Protein AF-A0A356X879-F1 (afdb_monomer_lite)

pLDDT: mean 89.77, std 7.99, range [45.81, 97.12]

Secondary structure (DSSP, 8-state):
-PPEEEEETTT--EEEE-PPTTEEEE---SSEEEEES-GGG---EETTEE--SHHHHHEETTTTEEEEEHHHHSSHHHHSPPPSS-SSS-PPPSEEEE----

Sequence (102 aa):
LEPVRVTSDLNWRTNPFWMEEGEAYNFDFSDTLLVRGQYSRLLLLFNGHVIENPRQNNFSSSFNSILLTREVLDQPRYLAPPPEEFPLEIGAPDSTIYRIRY

Radius of gyration: 13.41 Å; chains: 1; bounding box: 34×32×32 Å

Foldseek 3Di:
DKFKWKAAPVVRDTDTDDDDALEAEDDDHDFKMWIDDDPVPDWDDAQQHTPPPQCVVAQDPVVNTRIDGPVNCVPPVNVDHHDPDRPDPDDHRPDYHYPDDD

Structure (mmCIF, N/CA/C/O backbone):
data_AF-A0A356X879-F1
#
_entry.id   AF-A0A356X879-F1
#
loop_
_atom_site.group_PDB
_atom_site.id
_atom_site.type_symbol
_atom_site.label_atom_id
_atom_site.label_alt_id
_atom_site.label_comp_id
_atom_site.label_asym_id
_atom_site.label_entity_id
_atom_site.label_seq_id
_atom_site.pdbx_PDB_ins_code
_atom_site.Cartn_x
_atom_site.Cartn_y
_atom_site.Cartn_z
_atom_site.occupancy
_atom_site.B_iso_or_equiv
_atom_site.auth_seq_id
_atom_site.auth_comp_id
_atom_site.auth_asym_id
_atom_site.auth_atom_id
_atom_site.pdbx_PDB_model_num
ATOM 1 N N . LEU A 1 1 ? 0.712 -17.475 11.357 1.00 73.38 1 LEU A N 1
ATOM 2 C CA . LEU A 1 1 ? 0.250 -16.434 10.412 1.00 73.38 1 LEU A CA 1
ATOM 3 C C . LEU A 1 1 ? 1.127 -16.470 9.168 1.00 73.38 1 LEU A C 1
ATOM 5 O O . LEU A 1 1 ? 2.339 -16.630 9.304 1.00 73.38 1 LEU A O 1
ATOM 9 N N . GLU A 1 2 ? 0.544 -16.405 7.970 1.00 85.44 2 GLU A N 1
ATOM 10 C CA . GLU A 1 2 ? 1.343 -16.225 6.752 1.00 85.44 2 GLU A CA 1
ATOM 11 C C . GLU A 1 2 ? 1.727 -14.749 6.629 1.00 85.44 2 GLU A C 1
ATOM 13 O O . GLU A 1 2 ? 0.870 -13.892 6.845 1.00 85.44 2 GLU A O 1
ATOM 18 N N . PRO A 1 3 ? 2.979 -14.420 6.280 1.00 91.75 3 PRO A N 1
ATOM 19 C CA . PRO A 1 3 ? 3.400 -13.032 6.275 1.00 91.75 3 PRO A CA 1
ATOM 20 C C . PRO A 1 3 ? 2.872 -12.284 5.051 1.00 91.75 3 PRO A C 1
ATOM 22 O O . PRO A 1 3 ? 2.876 -12.808 3.925 1.00 91.75 3 PRO A O 1
ATOM 25 N N . VAL A 1 4 ? 2.542 -11.011 5.259 1.00 92.62 4 VAL A N 1
ATOM 26 C CA . VAL A 1 4 ? 2.458 -10.021 4.188 1.00 92.62 4 VAL A CA 1
ATOM 27 C C . VAL A 1 4 ? 3.885 -9.653 3.804 1.00 92.62 4 VAL A C 1
ATOM 29 O O . VAL A 1 4 ? 4.706 -9.283 4.632 1.00 92.62 4 VAL A O 1
ATOM 32 N N . ARG A 1 5 ? 4.220 -9.825 2.536 1.00 94.38 5 ARG A N 1
ATOM 33 C CA . ARG A 1 5 ? 5.525 -9.514 1.969 1.00 94.38 5 ARG A CA 1
ATOM 34 C C . ARG A 1 5 ? 5.414 -8.204 1.224 1.00 94.38 5 ARG A C 1
ATOM 36 O O . ARG A 1 5 ? 4.582 -8.091 0.325 1.00 94.38 5 ARG A O 1
ATOM 43 N N . VAL A 1 6 ? 6.269 -7.260 1.583 1.00 94.56 6 VAL A N 1
ATOM 44 C CA . VAL A 1 6 ? 6.304 -5.938 0.964 1.00 94.56 6 VAL A CA 1
ATOM 45 C C . VAL A 1 6 ? 7.685 -5.695 0.374 1.00 94.56 6 VAL A C 1
ATOM 47 O O . VAL A 1 6 ? 8.698 -5.997 1.008 1.00 94.56 6 VAL A O 1
ATOM 50 N N . THR A 1 7 ? 7.720 -5.192 -0.857 1.00 94.88 7 THR A N 1
ATOM 51 C CA . THR A 1 7 ? 8.945 -4.752 -1.538 1.00 94.88 7 THR A CA 1
ATOM 52 C C . THR A 1 7 ? 8.777 -3.290 -1.906 1.00 94.88 7 THR A C 1
ATOM 54 O O . THR A 1 7 ? 7.869 -2.964 -2.665 1.00 94.88 7 THR A O 1
ATOM 57 N N . SER A 1 8 ? 9.637 -2.438 -1.358 1.00 93.25 8 SER A N 1
ATOM 58 C CA . SER A 1 8 ? 9.726 -1.021 -1.711 1.00 93.25 8 SER A CA 1
ATOM 59 C C . SER A 1 8 ? 10.858 -0.823 -2.712 1.00 93.25 8 SER A C 1
ATOM 61 O O . SER A 1 8 ? 11.900 -1.479 -2.620 1.00 93.25 8 SER A O 1
ATOM 63 N N . ASP A 1 9 ? 10.663 0.077 -3.662 1.00 92.75 9 ASP A N 1
ATOM 64 C CA . ASP A 1 9 ? 11.680 0.483 -4.630 1.00 92.75 9 ASP A CA 1
ATOM 65 C C . ASP A 1 9 ? 12.839 1.288 -4.023 1.00 92.75 9 ASP A C 1
ATOM 67 O O . ASP A 1 9 ? 13.881 1.435 -4.659 1.00 92.75 9 ASP A O 1
ATOM 71 N N . LEU A 1 10 ? 12.716 1.739 -2.770 1.00 91.56 10 LEU A N 1
ATOM 72 C CA . LEU A 1 10 ? 13.809 2.401 -2.052 1.00 91.56 10 LEU A CA 1
ATOM 73 C C . LEU A 1 10 ? 14.991 1.461 -1.791 1.00 91.56 10 LEU A C 1
ATOM 75 O O . LEU A 1 10 ? 16.136 1.902 -1.726 1.00 91.56 10 LEU A O 1
ATOM 79 N N . ASN A 1 11 ? 14.733 0.161 -1.626 1.00 88.50 11 ASN A N 1
ATOM 80 C CA . ASN A 1 11 ? 15.782 -0.823 -1.349 1.00 88.50 11 ASN A CA 1
ATOM 81 C C . ASN A 1 11 ? 15.683 -2.115 -2.167 1.00 88.50 11 ASN A C 1
ATOM 83 O O . ASN A 1 11 ? 16.588 -2.948 -2.076 1.00 88.50 11 ASN A O 1
ATOM 87 N N . TRP A 1 12 ? 14.592 -2.310 -2.915 1.00 89.69 12 TRP A N 1
ATOM 88 C CA . TRP A 1 12 ? 14.288 -3.512 -3.695 1.00 89.69 12 TRP A CA 1
ATOM 89 C C . TRP A 1 12 ? 14.373 -4.825 -2.900 1.00 89.69 12 TRP A C 1
ATOM 91 O O . TRP A 1 12 ? 14.578 -5.901 -3.463 1.00 89.69 12 TRP A O 1
ATOM 101 N N . ARG A 1 13 ? 14.196 -4.764 -1.573 1.00 90.00 13 ARG A N 1
ATOM 102 C CA . ARG A 1 13 ? 14.190 -5.936 -0.693 1.00 90.00 13 ARG A CA 1
ATOM 103 C C . ARG A 1 13 ? 12.766 -6.330 -0.348 1.00 90.00 13 ARG A C 1
ATOM 105 O O . ARG A 1 13 ? 12.001 -5.542 0.205 1.00 90.00 13 ARG A O 1
ATOM 112 N N . THR A 1 14 ? 12.437 -7.590 -0.608 1.00 93.06 14 THR A N 1
ATOM 113 C CA . THR A 1 14 ? 11.184 -8.184 -0.146 1.00 93.06 14 THR A CA 1
ATOM 114 C C . THR A 1 14 ? 11.301 -8.554 1.326 1.00 93.06 14 THR A C 1
ATOM 116 O O . THR A 1 14 ? 12.036 -9.473 1.689 1.00 93.06 14 THR A O 1
ATOM 119 N N . ASN A 1 15 ? 10.539 -7.871 2.172 1.00 91.25 15 ASN A N 1
ATOM 120 C CA . ASN A 1 15 ? 10.528 -8.095 3.611 1.00 91.25 15 ASN A CA 1
ATOM 121 C C . ASN A 1 15 ? 9.212 -8.770 4.029 1.00 91.25 15 ASN A C 1
ATOM 123 O O . ASN A 1 15 ? 8.144 -8.303 3.626 1.00 91.25 15 ASN A O 1
ATOM 127 N N . PRO A 1 16 ? 9.256 -9.873 4.796 1.00 93.38 16 PRO A N 1
ATOM 128 C CA . PRO A 1 16 ? 8.063 -10.472 5.379 1.00 93.38 16 PRO A CA 1
ATOM 129 C C . PRO A 1 16 ? 7.662 -9.764 6.684 1.00 93.38 16 PRO A C 1
ATOM 131 O O . PRO A 1 16 ? 8.502 -9.499 7.545 1.00 93.38 16 PRO A O 1
ATOM 134 N N . PHE A 1 17 ? 6.363 -9.522 6.837 1.00 90.75 17 PHE A N 1
ATOM 135 C CA . PHE A 1 17 ? 5.729 -8.938 8.015 1.00 90.75 17 PHE A CA 1
ATOM 136 C C . PHE A 1 17 ? 4.625 -9.875 8.494 1.00 90.75 17 PHE A C 1
ATOM 138 O O . PHE A 1 17 ? 3.688 -10.187 7.757 1.00 90.75 17 PHE A O 1
ATOM 145 N N . TRP A 1 18 ? 4.770 -10.357 9.722 1.00 91.06 18 TRP A N 1
ATOM 146 C CA . TRP A 1 18 ? 3.718 -11.072 10.428 1.00 91.06 18 TRP A CA 1
ATOM 147 C C . TRP A 1 18 ? 2.912 -10.014 11.162 1.00 91.06 18 TRP A C 1
ATOM 149 O O . TRP A 1 18 ? 3.426 -9.413 12.096 1.00 91.06 18 TRP A O 1
ATOM 159 N N . MET A 1 19 ? 1.725 -9.728 10.635 1.00 87.25 19 MET A N 1
ATOM 160 C CA . MET A 1 19 ? 0.820 -8.729 11.188 1.00 87.25 19 MET A CA 1
ATOM 161 C C . MET A 1 19 ? -0.129 -9.428 12.152 1.00 87.25 19 MET A C 1
ATOM 16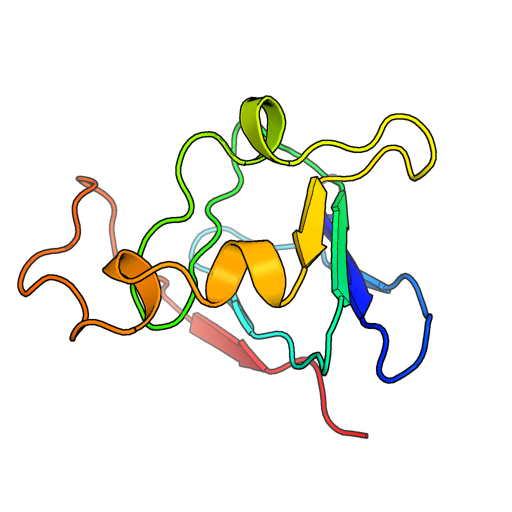3 O O . MET A 1 19 ? -0.794 -10.390 11.751 1.00 87.25 19 MET A O 1
ATOM 167 N N . GLU A 1 20 ? -0.164 -8.961 13.392 1.00 87.00 20 GLU A N 1
ATOM 168 C CA . GLU A 1 20 ? -1.161 -9.381 14.373 1.00 87.00 20 GLU A CA 1
ATOM 169 C C . GLU A 1 20 ? -2.466 -8.589 14.190 1.00 87.00 20 GLU A C 1
ATOM 171 O O . GLU A 1 20 ? -2.532 -7.592 13.461 1.00 87.00 20 GLU A O 1
ATOM 176 N N . GLU A 1 21 ? -3.540 -9.058 14.822 1.00 84.62 21 GLU A N 1
ATOM 177 C CA . GLU A 1 21 ? -4.808 -8.328 14.846 1.00 84.62 21 GLU A CA 1
ATOM 178 C C . GLU A 1 21 ? -4.619 -6.946 15.492 1.00 84.62 21 GLU A C 1
ATOM 180 O O . GLU A 1 21 ? -3.897 -6.806 16.477 1.00 84.62 21 GLU A O 1
ATOM 185 N N . GLY A 1 22 ? -5.230 -5.917 14.900 1.00 87.06 22 GLY A N 1
ATOM 186 C CA . GLY A 1 22 ? -5.085 -4.536 15.366 1.00 87.06 22 GLY A CA 1
ATOM 187 C C . GLY A 1 22 ? -3.777 -3.845 14.951 1.00 87.06 22 GLY A C 1
ATOM 188 O O . GLY A 1 22 ? -3.585 -2.681 15.293 1.00 87.06 22 GLY A O 1
ATOM 189 N N . GLU A 1 23 ? -2.879 -4.485 14.193 1.00 90.75 23 GLU A N 1
ATOM 190 C CA . GLU A 1 23 ? -1.655 -3.832 13.706 1.00 90.75 23 GLU A CA 1
ATOM 191 C C . GLU A 1 23 ? -1.821 -3.210 12.312 1.00 90.75 23 GLU A C 1
ATOM 193 O O . GLU A 1 23 ? -2.241 -3.860 11.351 1.00 90.75 23 GLU A O 1
ATOM 198 N N . ALA A 1 24 ? -1.377 -1.962 12.168 1.00 91.81 24 ALA A N 1
ATOM 199 C CA . ALA A 1 24 ? -1.159 -1.316 10.877 1.00 91.81 24 ALA A CA 1
ATOM 200 C C . ALA A 1 24 ? 0.337 -1.110 10.616 1.00 91.81 24 ALA A C 1
ATOM 202 O O . ALA A 1 24 ? 1.090 -0.745 11.517 1.00 91.81 24 ALA A O 1
ATOM 203 N N . TYR A 1 25 ? 0.771 -1.302 9.368 1.00 92.19 25 TYR A N 1
ATOM 204 C CA . TYR A 1 25 ? 2.156 -1.076 8.949 1.00 92.19 25 TYR A CA 1
ATOM 205 C C . TYR A 1 25 ? 2.222 0.019 7.887 1.00 92.19 25 TYR A C 1
ATOM 207 O O . TYR A 1 25 ? 1.538 -0.068 6.868 1.00 92.19 25 TYR A O 1
ATOM 215 N N . ASN A 1 26 ? 3.093 1.004 8.104 1.00 91.69 26 ASN A N 1
ATOM 216 C CA . ASN A 1 26 ? 3.400 2.044 7.126 1.00 91.69 26 ASN A CA 1
ATOM 217 C C . ASN A 1 26 ? 4.700 1.727 6.381 1.00 91.69 26 ASN A C 1
ATOM 219 O O . ASN A 1 26 ? 5.702 1.317 6.984 1.00 91.69 26 ASN A O 1
ATOM 223 N N . PHE A 1 27 ? 4.670 1.947 5.067 1.00 89.56 27 PHE A N 1
ATOM 224 C CA . PHE A 1 27 ? 5.777 1.687 4.156 1.00 89.56 27 PHE A CA 1
ATOM 225 C C . PHE A 1 27 ? 6.049 2.913 3.292 1.00 89.56 27 PHE A C 1
ATOM 227 O O . PHE A 1 27 ? 5.146 3.398 2.613 1.00 89.56 27 PHE A O 1
ATOM 234 N N . ASP A 1 28 ? 7.307 3.342 3.267 1.00 88.31 28 ASP A N 1
ATOM 235 C CA . ASP A 1 28 ? 7.781 4.363 2.340 1.00 88.31 28 ASP A CA 1
ATOM 236 C C . ASP A 1 28 ? 8.216 3.725 1.013 1.00 88.31 28 ASP A C 1
ATOM 238 O O . ASP A 1 28 ? 8.799 2.634 0.974 1.00 88.31 28 ASP A O 1
ATOM 242 N N . PHE A 1 29 ? 7.940 4.419 -0.085 1.00 90.56 29 PHE A N 1
ATOM 243 C CA . PHE A 1 29 ? 8.347 4.082 -1.449 1.00 90.56 29 PHE A CA 1
ATOM 244 C C . PHE A 1 29 ? 8.413 5.374 -2.277 1.00 90.56 29 PHE A C 1
ATOM 246 O O . PHE A 1 29 ? 7.828 6.385 -1.886 1.00 90.56 29 PHE A O 1
ATOM 253 N N . SER A 1 30 ? 9.141 5.363 -3.393 1.00 91.00 30 SER A N 1
ATOM 254 C CA . SER A 1 30 ? 9.229 6.517 -4.301 1.00 91.00 30 SER A CA 1
ATOM 255 C C . SER A 1 30 ? 8.175 6.433 -5.403 1.00 91.00 30 SER A C 1
ATOM 257 O O . SER A 1 30 ? 7.311 7.299 -5.529 1.00 91.00 30 SER A O 1
ATOM 259 N N . ASP A 1 31 ? 8.229 5.357 -6.178 1.00 93.31 31 ASP A N 1
ATOM 260 C CA . ASP A 1 31 ? 7.443 5.134 -7.385 1.00 93.31 31 ASP A CA 1
ATOM 261 C C . ASP A 1 31 ? 6.681 3.811 -7.349 1.00 93.31 31 ASP A C 1
ATOM 263 O O . ASP A 1 31 ? 5.606 3.723 -7.939 1.00 93.31 31 ASP A O 1
ATOM 267 N N . THR A 1 32 ? 7.222 2.769 -6.707 1.00 95.00 32 THR A N 1
ATOM 268 C CA . THR A 1 32 ? 6.645 1.417 -6.739 1.00 95.00 32 THR A CA 1
ATOM 269 C C . THR A 1 32 ? 6.681 0.700 -5.390 1.00 95.00 32 THR A C 1
ATOM 271 O O . THR A 1 32 ? 7.722 0.590 -4.742 1.00 95.00 32 THR A O 1
ATOM 274 N N . LEU A 1 33 ? 5.546 0.092 -5.032 1.00 95.25 33 LEU A N 1
ATOM 275 C CA . LEU A 1 33 ? 5.400 -0.831 -3.911 1.00 95.25 33 LEU A CA 1
ATOM 276 C C . LEU A 1 33 ? 4.767 -2.149 -4.385 1.00 95.25 33 LEU A C 1
ATOM 278 O O . LEU A 1 33 ? 3.696 -2.162 -4.994 1.00 95.25 33 LEU A O 1
ATOM 282 N N . LEU A 1 34 ? 5.407 -3.276 -4.070 1.00 96.44 34 LEU A N 1
ATOM 283 C CA . LEU A 1 34 ? 4.847 -4.611 -4.295 1.00 96.44 34 LEU A CA 1
ATOM 284 C C . LEU A 1 34 ? 4.333 -5.192 -2.984 1.00 96.44 34 LEU A C 1
ATOM 286 O O . LEU A 1 34 ? 5.089 -5.277 -2.016 1.00 96.44 34 LEU A O 1
ATOM 290 N N . VAL A 1 35 ? 3.090 -5.673 -2.973 1.00 95.50 35 VAL A N 1
ATOM 291 C CA . VAL A 1 35 ? 2.469 -6.295 -1.797 1.00 95.50 35 VAL A CA 1
ATOM 292 C C . VAL A 1 35 ? 1.938 -7.689 -2.131 1.00 95.50 35 VAL A C 1
ATOM 294 O O . VAL A 1 35 ? 1.144 -7.888 -3.054 1.00 95.50 35 VAL A O 1
ATOM 297 N N . ARG A 1 36 ? 2.355 -8.689 -1.351 1.00 95.00 36 ARG A N 1
ATOM 298 C CA . ARG A 1 36 ? 1.935 -10.087 -1.514 1.00 95.00 36 ARG A CA 1
ATOM 299 C C . ARG A 1 36 ? 1.649 -10.746 -0.180 1.00 95.00 36 ARG A C 1
ATOM 301 O O . ARG A 1 36 ? 2.522 -10.807 0.672 1.00 95.00 36 ARG A O 1
ATOM 308 N N . GLY A 1 37 ? 0.480 -11.348 -0.020 1.00 90.00 37 GLY A N 1
ATOM 309 C CA . GLY A 1 37 ? 0.134 -12.038 1.218 1.00 90.00 37 GLY A CA 1
ATOM 310 C C . GLY A 1 37 ? -1.313 -12.496 1.217 1.00 90.00 37 GLY A C 1
ATOM 311 O O . GLY A 1 37 ? -1.840 -12.913 0.186 1.00 90.00 37 GLY A O 1
ATOM 312 N N . GLN A 1 38 ? -1.957 -12.394 2.374 1.00 86.25 38 GLN A N 1
ATOM 313 C CA . GLN A 1 38 ? -3.342 -12.812 2.564 1.00 86.25 38 GLN A CA 1
ATOM 314 C C . GLN A 1 38 ? -4.324 -11.776 2.003 1.00 86.25 38 GLN A C 1
ATOM 316 O O . GLN A 1 38 ? -4.922 -11.000 2.740 1.00 86.25 38 GLN A O 1
ATOM 321 N N . TYR A 1 39 ? -4.515 -11.771 0.682 1.00 87.75 39 TYR A N 1
ATOM 322 C CA . TYR A 1 39 ? -5.346 -10.774 -0.008 1.00 87.75 39 TYR A CA 1
ATOM 323 C C . TYR A 1 39 ? -6.796 -10.682 0.483 1.00 87.75 39 TYR A C 1
ATOM 325 O O . TYR A 1 39 ? -7.415 -9.639 0.333 1.00 87.75 39 TYR A O 1
ATOM 333 N N . SER A 1 40 ? -7.349 -11.754 1.053 1.00 84.75 40 SER A N 1
ATOM 334 C CA . SER A 1 40 ? -8.714 -11.767 1.594 1.00 84.75 40 SER A CA 1
ATOM 335 C C . SER A 1 40 ? -8.853 -11.084 2.958 1.00 84.75 40 SER A C 1
ATOM 337 O O . SER A 1 40 ? -9.970 -10.934 3.436 1.00 84.75 40 SER A O 1
ATOM 339 N N . ARG A 1 41 ? -7.739 -10.755 3.624 1.00 83.94 41 ARG A N 1
ATOM 340 C CA . ARG A 1 41 ? -7.694 -10.175 4.980 1.00 83.94 41 ARG A CA 1
ATOM 341 C C . ARG A 1 41 ? -6.725 -8.993 5.065 1.00 83.94 41 ARG A C 1
ATOM 343 O O . ARG A 1 41 ? -6.229 -8.670 6.136 1.00 83.94 41 ARG A O 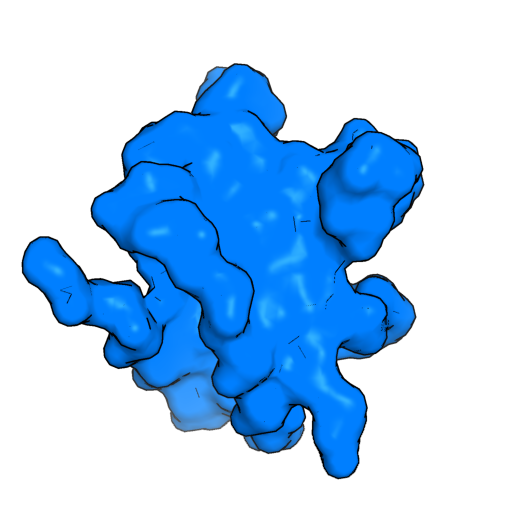1
ATOM 350 N N . LEU A 1 42 ? -6.414 -8.392 3.921 1.00 87.75 42 LEU A N 1
ATOM 351 C CA . LEU A 1 42 ? -5.509 -7.259 3.803 1.00 87.75 42 LEU A CA 1
ATOM 352 C C . LEU A 1 42 ? -6.323 -6.016 3.462 1.00 87.75 42 LEU A C 1
ATOM 354 O O . LEU A 1 42 ? -7.095 -6.030 2.504 1.00 87.75 42 LEU A O 1
ATOM 358 N N . LEU A 1 43 ? -6.076 -4.938 4.195 1.00 91.31 43 LEU A N 1
ATOM 359 C CA . LEU A 1 43 ? -6.554 -3.607 3.863 1.00 91.31 43 LEU A CA 1
ATOM 360 C C . LEU A 1 43 ? -5.358 -2.741 3.473 1.00 91.31 43 LEU A C 1
ATOM 362 O O . LEU A 1 43 ? -4.363 -2.697 4.193 1.00 91.31 43 LEU A O 1
ATOM 366 N N . LEU A 1 44 ? -5.446 -2.084 2.320 1.00 93.44 44 LEU A N 1
ATOM 367 C CA . LEU A 1 44 ? -4.427 -1.156 1.845 1.00 93.44 44 LEU A CA 1
ATOM 368 C C . LEU A 1 44 ? -5.008 0.247 1.838 1.00 93.44 44 LEU A C 1
ATOM 370 O O . LEU A 1 44 ? -6.096 0.466 1.303 1.00 93.44 44 LEU A O 1
ATOM 374 N N . LEU A 1 45 ? -4.265 1.178 2.424 1.00 93.50 45 LEU A N 1
ATOM 375 C CA . LEU A 1 45 ? -4.619 2.582 2.454 1.00 93.50 45 LEU A CA 1
ATOM 376 C C . LEU A 1 45 ? -3.507 3.409 1.821 1.00 93.50 45 LEU A C 1
ATOM 378 O O . LEU A 1 45 ? -2.327 3.083 1.953 1.00 93.50 45 LEU A O 1
ATOM 382 N N . PHE A 1 46 ? -3.890 4.506 1.184 1.00 92.69 46 PHE A N 1
ATOM 383 C CA . PHE A 1 46 ? -2.972 5.545 0.742 1.00 92.69 46 PHE A CA 1
ATOM 384 C C . PHE A 1 46 ? -3.566 6.911 1.079 1.00 92.69 46 PHE A C 1
ATOM 386 O O . PHE A 1 46 ? -4.704 7.195 0.714 1.00 92.69 46 PHE A O 1
ATOM 393 N N . ASN A 1 47 ? -2.826 7.734 1.827 1.00 88.31 47 ASN A N 1
ATOM 394 C CA . ASN A 1 47 ? -3.293 9.034 2.334 1.00 88.31 47 ASN A CA 1
ATOM 395 C C . ASN A 1 47 ? -4.686 8.988 3.001 1.00 88.31 47 ASN A C 1
ATOM 397 O O . ASN A 1 47 ? -5.492 9.896 2.836 1.00 88.31 47 ASN A O 1
ATOM 401 N N . GLY A 1 48 ? -4.982 7.912 3.741 1.00 89.12 48 GLY A N 1
ATOM 402 C CA . GLY A 1 48 ? -6.270 7.713 4.423 1.00 89.12 48 GLY A CA 1
ATOM 403 C C . GLY A 1 48 ? -7.405 7.183 3.539 1.00 89.12 48 GLY A C 1
ATOM 404 O O . GLY A 1 48 ? -8.468 6.851 4.052 1.00 89.12 48 GLY A O 1
ATOM 405 N N . HIS A 1 49 ? -7.179 7.026 2.234 1.00 93.56 49 HIS A N 1
ATOM 406 C CA . HIS A 1 49 ? -8.138 6.426 1.309 1.00 93.56 49 HIS A CA 1
ATOM 407 C C . HIS A 1 49 ? -7.918 4.925 1.186 1.00 93.56 49 HIS A C 1
ATOM 409 O O . HIS A 1 49 ? -6.782 4.467 1.056 1.00 93.56 49 HIS A O 1
ATOM 415 N N . VAL A 1 50 ? -9.003 4.155 1.161 1.00 93.69 50 VAL A N 1
ATOM 416 C CA . VAL A 1 50 ? -8.946 2.715 0.892 1.00 93.69 50 VAL A CA 1
ATOM 417 C C . VAL A 1 50 ? -8.621 2.479 -0.582 1.00 93.69 50 VAL A C 1
ATOM 419 O O . VAL A 1 50 ? -9.281 3.009 -1.476 1.00 93.69 50 VAL A O 1
ATOM 422 N N . ILE A 1 51 ? -7.622 1.638 -0.847 1.00 93.94 51 ILE A N 1
ATOM 423 C CA . ILE A 1 51 ? -7.359 1.130 -2.194 1.00 93.94 51 ILE A CA 1
ATOM 424 C C . ILE A 1 51 ? -8.315 -0.035 -2.439 1.00 93.94 51 ILE A C 1
ATOM 426 O O . ILE A 1 51 ? -8.098 -1.150 -1.965 1.00 93.94 51 ILE A O 1
ATOM 430 N N . GLU A 1 52 ? -9.394 0.228 -3.168 1.00 91.25 52 GLU A N 1
ATOM 431 C CA . GLU A 1 52 ? -10.437 -0.764 -3.422 1.00 91.25 52 GLU A CA 1
ATOM 432 C C . GLU A 1 52 ? -9.999 -1.857 -4.401 1.00 91.25 52 GLU A C 1
ATOM 434 O O . GLU A 1 52 ? -9.433 -1.588 -5.466 1.00 91.25 52 GLU A O 1
ATOM 439 N N . ASN A 1 53 ? -10.349 -3.105 -4.066 1.00 90.75 53 ASN A N 1
ATOM 440 C CA . ASN A 1 53 ? -10.125 -4.289 -4.900 1.00 90.75 53 ASN A CA 1
ATOM 441 C C . ASN A 1 53 ? -8.694 -4.368 -5.486 1.00 90.75 53 ASN A C 1
ATOM 443 O O . ASN A 1 53 ? -8.523 -4.570 -6.693 1.00 90.75 53 ASN A O 1
ATOM 447 N N . PRO A 1 54 ? -7.636 -4.225 -4.662 1.00 92.94 54 PRO A N 1
ATOM 448 C CA . PRO 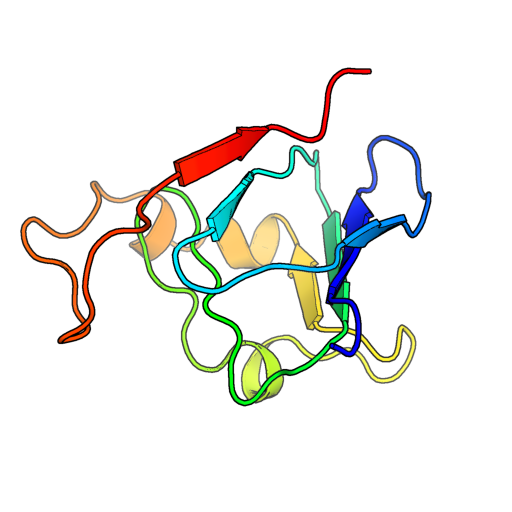A 1 54 ? -6.276 -4.041 -5.164 1.00 92.94 54 PRO A CA 1
ATOM 449 C C . PRO A 1 54 ? -5.747 -5.301 -5.861 1.00 92.94 54 PRO A C 1
ATOM 451 O O . PRO A 1 54 ? -4.931 -5.226 -6.776 1.00 92.94 54 PRO A O 1
ATOM 454 N N . ARG A 1 55 ? -6.248 -6.485 -5.484 1.00 92.75 55 ARG A N 1
ATOM 455 C CA . ARG A 1 55 ? -5.922 -7.740 -6.173 1.00 92.75 55 ARG A CA 1
ATOM 456 C C . ARG A 1 55 ? -6.540 -7.804 -7.572 1.00 92.75 55 ARG A C 1
ATOM 458 O O . ARG A 1 55 ? -5.937 -8.371 -8.470 1.00 92.75 55 ARG A O 1
ATOM 465 N N . GLN A 1 56 ? -7.740 -7.279 -7.766 1.00 92.88 56 GLN A N 1
ATOM 466 C CA . GLN A 1 56 ? -8.409 -7.298 -9.063 1.00 92.88 56 GLN A CA 1
ATOM 467 C C . GLN A 1 56 ? -7.826 -6.223 -9.982 1.00 92.88 56 GLN A C 1
ATOM 469 O O . GLN A 1 56 ? -7.588 -6.484 -11.156 1.00 92.88 56 GLN A O 1
ATOM 474 N N . ASN A 1 57 ? -7.559 -5.041 -9.427 1.00 93.12 57 ASN A N 1
ATOM 475 C CA . ASN A 1 57 ? -7.214 -3.853 -10.202 1.00 93.12 57 ASN A CA 1
ATOM 476 C C . ASN A 1 57 ? -5.708 -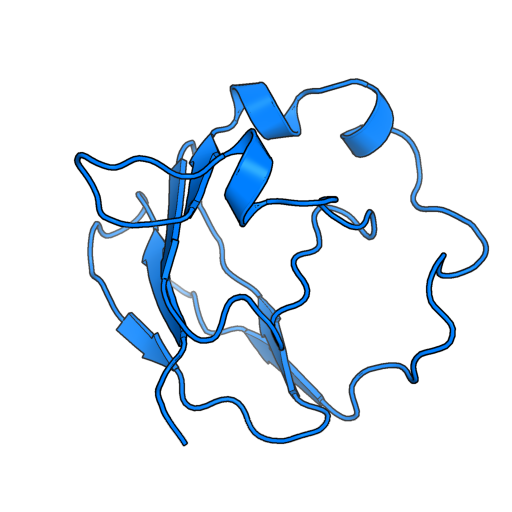3.690 -10.438 1.00 93.12 57 ASN A C 1
ATOM 478 O O . ASN A 1 57 ? -5.308 -3.077 -11.424 1.00 93.12 57 ASN A O 1
ATOM 482 N N . ASN A 1 58 ? -4.866 -4.208 -9.538 1.00 95.12 58 ASN A N 1
ATOM 483 C CA . ASN A 1 58 ? -3.437 -3.887 -9.510 1.00 95.12 58 ASN A CA 1
ATOM 484 C C . ASN A 1 58 ? -2.534 -5.123 -9.404 1.00 95.12 58 ASN A C 1
ATOM 486 O O . ASN A 1 58 ? -1.337 -4.992 -9.165 1.00 95.12 58 ASN A O 1
ATOM 490 N N . PHE A 1 59 ? -3.060 -6.338 -9.557 1.00 96.25 59 PHE A N 1
ATOM 491 C CA . PHE A 1 59 ? -2.227 -7.535 -9.480 1.00 96.25 59 PHE A CA 1
ATOM 492 C C . PHE A 1 59 ? -1.408 -7.743 -10.755 1.00 96.25 59 PHE A C 1
ATOM 494 O O . PHE A 1 59 ? -1.944 -7.859 -11.855 1.00 96.25 59 PHE A O 1
ATOM 501 N N . SER A 1 60 ? -0.094 -7.862 -10.586 1.00 96.31 60 SER A N 1
ATOM 502 C CA . SER A 1 60 ? 0.834 -8.240 -11.644 1.00 96.31 60 SER A CA 1
ATOM 503 C C . SER A 1 60 ? 1.160 -9.725 -11.545 1.00 96.31 60 SER A C 1
ATOM 505 O O . SER A 1 60 ? 1.735 -10.181 -10.553 1.00 96.31 60 SER A O 1
ATOM 507 N N . SER A 1 61 ? 0.858 -10.485 -12.599 1.00 95.12 61 SER A N 1
ATOM 508 C CA . SER A 1 61 ? 1.247 -11.896 -12.702 1.00 95.12 61 SER A CA 1
ATOM 509 C C . SER A 1 61 ? 2.764 -12.078 -12.778 1.00 95.12 61 SER A C 1
ATOM 511 O O . SER A 1 61 ? 3.281 -13.049 -12.235 1.00 95.12 61 SER A O 1
ATOM 513 N N . SER A 1 62 ? 3.484 -11.130 -13.388 1.00 96.25 62 SER A N 1
ATOM 514 C CA . SER A 1 62 ? 4.947 -11.170 -13.517 1.00 96.25 62 SER A CA 1
ATOM 515 C C . SER A 1 62 ? 5.647 -11.077 -12.162 1.00 96.25 62 SER A C 1
ATOM 517 O O . SER A 1 62 ? 6.605 -11.803 -11.909 1.00 96.25 62 SER A O 1
ATOM 519 N N . PHE A 1 63 ? 5.144 -10.221 -11.267 1.00 94.50 63 PHE A N 1
ATOM 520 C CA . PHE A 1 63 ? 5.668 -10.081 -9.903 1.00 94.50 63 PHE A CA 1
ATOM 521 C C . PHE A 1 63 ? 4.940 -10.963 -8.882 1.00 94.50 63 PHE A C 1
ATOM 523 O O . PHE A 1 63 ? 5.335 -11.014 -7.713 1.00 94.50 63 PHE A O 1
ATOM 530 N N . ASN A 1 64 ? 3.864 -11.639 -9.299 1.00 94.88 64 ASN A N 1
ATOM 531 C CA . ASN A 1 64 ? 2.957 -12.392 -8.433 1.00 94.88 64 ASN A CA 1
ATOM 532 C C . ASN A 1 64 ? 2.553 -11.582 -7.181 1.00 94.88 64 ASN A C 1
ATOM 534 O O . ASN A 1 64 ? 2.626 -12.076 -6.055 1.00 94.88 64 ASN A O 1
ATOM 538 N N . SER A 1 65 ? 2.246 -10.298 -7.373 1.00 97.12 65 SER A N 1
ATOM 539 C CA . SER A 1 65 ? 2.044 -9.317 -6.301 1.00 97.12 65 SER A CA 1
ATOM 540 C C . SER A 1 65 ? 1.064 -8.229 -6.740 1.00 97.12 65 SER A C 1
ATOM 542 O O . SER A 1 65 ? 0.933 -7.956 -7.932 1.00 97.12 65 SER A O 1
ATOM 544 N N . ILE A 1 66 ? 0.410 -7.575 -5.778 1.00 97.00 66 ILE A N 1
ATOM 545 C CA . ILE A 1 66 ? -0.236 -6.278 -6.008 1.00 97.00 66 ILE A CA 1
ATOM 546 C C . ILE A 1 66 ? 0.882 -5.275 -6.288 1.00 97.00 66 ILE A C 1
ATOM 548 O O . ILE A 1 66 ? 1.814 -5.171 -5.494 1.00 97.00 66 ILE A O 1
ATOM 552 N N . LEU A 1 67 ? 0.793 -4.581 -7.416 1.00 96.94 67 LEU A N 1
ATOM 553 C CA . LEU A 1 67 ? 1.728 -3.569 -7.878 1.00 96.94 67 LEU A CA 1
ATOM 554 C C . LEU A 1 67 ? 1.069 -2.197 -7.732 1.00 96.94 67 LEU A C 1
ATOM 556 O O . LEU A 1 67 ? 0.195 -1.833 -8.516 1.00 96.94 67 LEU A O 1
ATOM 560 N N . LEU A 1 68 ? 1.490 -1.442 -6.722 1.00 95.81 68 LEU A N 1
ATOM 561 C CA . LEU A 1 68 ? 1.096 -0.049 -6.559 1.00 95.81 68 LEU A CA 1
ATOM 562 C C . LEU A 1 68 ? 2.183 0.825 -7.166 1.00 95.81 68 LEU A C 1
ATOM 564 O O . LEU A 1 68 ? 3.320 0.810 -6.698 1.00 95.81 68 LEU A O 1
ATOM 568 N N . THR A 1 69 ? 1.832 1.554 -8.218 1.00 95.25 69 THR A N 1
ATOM 569 C CA . THR A 1 69 ? 2.707 2.551 -8.832 1.00 95.25 69 THR A CA 1
ATOM 570 C C . THR A 1 69 ? 2.224 3.948 -8.491 1.00 95.25 69 THR A C 1
ATOM 572 O O . THR A 1 69 ? 1.048 4.159 -8.186 1.00 95.25 69 THR A O 1
ATOM 575 N N . ARG A 1 70 ? 3.115 4.926 -8.618 1.00 91.88 70 ARG A N 1
ATOM 576 C CA . ARG A 1 70 ? 2.763 6.338 -8.498 1.00 91.88 70 ARG A CA 1
ATOM 577 C C . ARG A 1 70 ? 1.611 6.743 -9.415 1.00 91.88 70 ARG A C 1
ATOM 579 O O . ARG A 1 70 ? 0.695 7.404 -8.964 1.00 91.88 70 ARG A O 1
ATOM 586 N N . GLU A 1 71 ? 1.576 6.242 -10.647 1.00 90.75 71 GLU A N 1
ATOM 587 C CA . GLU A 1 71 ? 0.467 6.481 -11.583 1.00 90.75 71 GLU A CA 1
ATOM 588 C C . GLU A 1 71 ? -0.899 6.026 -11.031 1.00 90.75 71 GLU A C 1
ATOM 590 O O . GLU A 1 71 ? -1.907 6.714 -11.196 1.00 90.75 71 GLU A O 1
ATOM 595 N N . VAL A 1 72 ? -0.951 4.884 -10.335 1.00 90.62 72 VAL A N 1
ATOM 596 C CA . VAL A 1 72 ? -2.183 4.410 -9.680 1.00 90.62 72 VAL A CA 1
ATOM 597 C C . VAL A 1 72 ? -2.593 5.349 -8.543 1.00 90.62 72 VAL A C 1
ATOM 599 O O . VAL A 1 72 ? -3.786 5.551 -8.313 1.00 90.62 72 VAL A O 1
ATOM 602 N N . LEU A 1 73 ? -1.617 5.912 -7.835 1.00 92.75 73 LEU A N 1
ATOM 603 C CA . LEU A 1 73 ? -1.812 6.708 -6.625 1.00 92.75 73 LEU A CA 1
ATOM 604 C C . LEU A 1 73 ? -1.951 8.217 -6.891 1.00 92.75 73 LEU A C 1
ATOM 606 O O . LEU A 1 73 ? -2.489 8.926 -6.050 1.00 92.75 73 LEU A O 1
ATOM 610 N N . ASP A 1 74 ? -1.579 8.689 -8.081 1.00 93.44 74 ASP A N 1
ATOM 611 C CA . ASP A 1 74 ? -1.763 10.070 -8.551 1.00 93.44 74 ASP A CA 1
ATOM 612 C C . ASP A 1 74 ? -3.192 10.330 -9.074 1.00 93.44 74 ASP A C 1
ATOM 614 O O . ASP A 1 74 ? -3.514 11.410 -9.574 1.00 93.44 74 ASP A O 1
ATOM 618 N N . GLN A 1 75 ? -4.089 9.347 -8.963 1.00 91.88 75 GLN A N 1
ATOM 619 C CA . GLN A 1 75 ? -5.495 9.519 -9.320 1.00 91.88 75 GLN A CA 1
ATOM 620 C C . GLN A 1 75 ? -6.163 10.565 -8.406 1.00 91.88 75 GLN A C 1
ATOM 622 O O . GLN A 1 75 ? -5.948 10.531 -7.193 1.00 91.88 75 GLN A O 1
ATOM 627 N N . PRO A 1 76 ? -7.065 11.426 -8.926 1.00 92.69 76 PRO A N 1
ATOM 628 C CA . PRO A 1 76 ? -7.658 12.526 -8.157 1.00 92.69 76 PRO A CA 1
ATOM 629 C C . PRO A 1 76 ? -8.26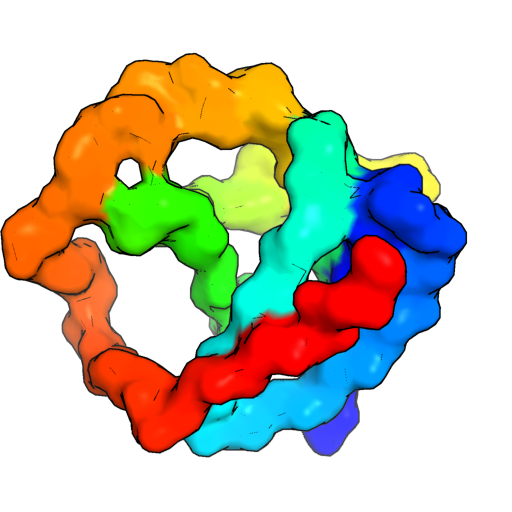7 12.131 -6.806 1.00 92.69 76 PRO A C 1
ATOM 631 O O . PRO A 1 76 ? -8.176 12.895 -5.850 1.00 92.69 76 PRO A O 1
ATOM 634 N N . ARG A 1 77 ? -8.840 10.923 -6.701 1.00 89.69 77 ARG A N 1
ATOM 635 C CA . ARG A 1 77 ? -9.412 10.403 -5.447 1.00 89.69 77 ARG A CA 1
ATOM 636 C C . ARG A 1 77 ? -8.401 10.341 -4.300 1.00 89.69 77 ARG A C 1
ATOM 638 O O . ARG A 1 77 ? -8.758 10.640 -3.175 1.00 89.69 77 ARG A O 1
ATOM 645 N N . TYR A 1 78 ? -7.153 9.993 -4.597 1.00 91.94 78 TYR A N 1
ATOM 646 C CA . TYR A 1 78 ? -6.088 9.792 -3.615 1.00 91.94 78 TYR A CA 1
ATOM 647 C C . TYR A 1 78 ? -5.342 11.087 -3.264 1.00 91.94 78 TYR A C 1
ATOM 649 O O . TYR A 1 78 ? -4.606 11.133 -2.278 1.00 91.94 78 TYR A O 1
ATOM 657 N N . LEU A 1 79 ? -5.534 12.132 -4.075 1.00 91.44 79 LEU A N 1
ATOM 658 C CA . LEU A 1 79 ? -4.989 13.474 -3.863 1.00 91.44 79 LEU A CA 1
ATOM 659 C C . LEU A 1 79 ? -5.968 14.393 -3.116 1.00 91.44 79 LEU A C 1
ATOM 661 O O . LEU A 1 79 ? -5.569 15.443 -2.613 1.00 91.44 79 LEU A O 1
ATOM 665 N N . ALA A 1 80 ? -7.247 14.019 -3.057 1.00 93.19 80 ALA A N 1
ATOM 666 C CA . ALA A 1 80 ? -8.250 14.710 -2.261 1.00 93.19 80 ALA A CA 1
ATOM 667 C C . ALA A 1 80 ? -8.024 14.471 -0.754 1.00 93.19 80 ALA A C 1
ATOM 669 O O . ALA A 1 80 ? -7.409 13.466 -0.377 1.00 93.19 80 ALA A O 1
ATOM 670 N N . PRO A 1 81 ? -8.545 15.349 0.126 1.00 92.88 81 PRO A N 1
ATOM 671 C CA . PRO A 1 81 ? -8.588 15.072 1.558 1.00 92.88 81 PRO A CA 1
ATOM 672 C C . PRO A 1 81 ? -9.198 13.688 1.843 1.00 92.88 81 PRO A C 1
ATOM 674 O O . PRO A 1 81 ? -10.097 13.268 1.105 1.00 92.88 81 PRO A O 1
ATOM 677 N N . PRO A 1 82 ? -8.717 12.967 2.873 1.00 90.25 82 PRO A N 1
ATOM 678 C CA . PRO A 1 82 ? -9.298 11.685 3.249 1.00 90.25 82 PRO A CA 1
ATOM 679 C C . PRO A 1 82 ? -10.785 11.845 3.602 1.00 90.25 82 PRO A C 1
ATOM 681 O O . PRO A 1 82 ? -11.193 12.930 4.029 1.00 90.25 82 PRO A O 1
ATOM 684 N N . PRO A 1 83 ? -11.596 10.785 3.446 1.00 88.31 83 PRO A N 1
ATOM 685 C CA . PRO A 1 83 ? -12.996 10.808 3.849 1.00 88.31 83 PRO A CA 1
ATOM 686 C C . PRO A 1 83 ? -13.138 11.186 5.329 1.00 88.31 83 PRO A C 1
ATOM 688 O O . PRO A 1 83 ? -12.330 10.757 6.153 1.00 88.31 83 PRO A O 1
ATOM 691 N N . GLU A 1 84 ? -14.169 11.965 5.669 1.00 88.69 84 GLU A N 1
ATOM 692 C CA . GLU A 1 84 ? -14.455 12.332 7.067 1.00 88.69 84 GLU A CA 1
ATOM 693 C C . GLU A 1 84 ? -14.779 11.099 7.923 1.00 88.69 84 GLU A C 1
ATOM 695 O O . GLU A 1 84 ? -14.388 11.024 9.087 1.00 88.69 84 GLU A O 1
ATOM 700 N N . GLU A 1 85 ? -15.442 10.110 7.322 1.00 88.88 85 GLU A N 1
ATOM 701 C CA . GLU A 1 85 ? -15.775 8.829 7.935 1.00 88.88 85 GLU A CA 1
ATOM 702 C C . GLU A 1 85 ? -15.093 7.685 7.186 1.00 88.88 85 GLU A C 1
ATOM 704 O O . GLU A 1 85 ? -15.037 7.666 5.953 1.00 88.88 85 GLU A O 1
ATOM 709 N N . PHE A 1 86 ? -14.577 6.706 7.932 1.00 89.06 86 PHE A N 1
ATOM 710 C CA . PHE A 1 86 ? -13.940 5.547 7.324 1.00 89.06 86 PHE A CA 1
ATOM 711 C C . PHE A 1 86 ? -14.991 4.689 6.596 1.00 89.06 86 PHE A C 1
ATOM 713 O O . PHE A 1 86 ? -16.000 4.335 7.200 1.00 89.06 86 PHE A O 1
ATOM 720 N N . PRO A 1 87 ? -14.780 4.315 5.319 1.00 87.38 87 PRO A N 1
ATOM 721 C CA . PRO A 1 87 ? -15.833 3.724 4.487 1.00 87.38 87 PRO A CA 1
ATOM 722 C C . PRO A 1 87 ? -16.181 2.270 4.842 1.00 87.38 87 PRO A C 1
ATOM 724 O O . PRO A 1 87 ? -17.063 1.681 4.220 1.00 87.38 87 PRO A O 1
ATOM 727 N N . LEU A 1 88 ? -15.470 1.664 5.795 1.00 88.06 88 LEU A N 1
ATOM 728 C CA . LEU A 1 88 ? -15.688 0.292 6.240 1.00 88.06 88 LEU A CA 1
ATOM 729 C C . LEU A 1 88 ? -16.063 0.290 7.722 1.00 88.06 88 LEU A C 1
ATOM 731 O O . LEU A 1 88 ? -15.448 0.997 8.517 1.00 88.06 88 LEU A O 1
ATOM 735 N N . GLU A 1 89 ? -17.007 -0.568 8.103 1.00 88.38 89 GLU A N 1
ATOM 736 C CA . GLU A 1 89 ? -17.404 -0.796 9.500 1.00 88.38 89 GLU A CA 1
ATOM 737 C C . GLU A 1 89 ? -16.361 -1.650 10.245 1.00 88.38 89 GLU A C 1
ATOM 739 O O . GLU A 1 89 ? -16.633 -2.760 10.704 1.00 88.38 89 GLU A O 1
ATOM 744 N N . ILE A 1 90 ? -15.127 -1.153 10.324 1.00 85.50 90 ILE A N 1
ATOM 745 C CA . ILE A 1 90 ? -14.018 -1.796 11.029 1.00 85.50 90 ILE A CA 1
ATOM 746 C C . ILE A 1 90 ? -13.410 -0.834 12.049 1.00 85.50 90 ILE A C 1
ATOM 748 O O . ILE A 1 90 ? -13.406 0.381 11.855 1.00 85.50 90 ILE A O 1
ATOM 752 N N . GLY A 1 91 ? -12.886 -1.388 13.142 1.00 85.06 91 GLY A N 1
ATOM 753 C CA . GLY A 1 91 ? -12.164 -0.608 14.142 1.00 85.06 91 GLY A CA 1
ATOM 754 C C . GLY A 1 91 ? -10.862 -0.027 13.590 1.00 85.06 91 GLY A C 1
ATOM 755 O O . GLY A 1 91 ? -10.254 -0.578 12.670 1.00 85.06 91 GLY A O 1
ATOM 756 N N . ALA A 1 92 ? -10.420 1.083 14.182 1.00 87.69 92 ALA A N 1
ATOM 757 C CA . ALA A 1 92 ? -9.065 1.576 13.979 1.00 87.69 92 ALA A CA 1
ATOM 758 C C . ALA A 1 92 ? -8.042 0.539 14.486 1.00 87.69 92 ALA A C 1
ATOM 760 O O . ALA A 1 92 ? -8.356 -0.222 15.403 1.00 87.69 92 ALA A O 1
ATOM 761 N N . PRO A 1 93 ? -6.824 0.499 13.922 1.00 90.44 93 PRO A N 1
ATOM 762 C CA . PRO A 1 93 ? -5.768 -0.348 14.457 1.00 90.44 93 PRO A CA 1
ATOM 763 C C . PRO A 1 93 ? -5.401 0.077 15.888 1.00 90.44 93 PRO A C 1
ATOM 765 O O . PRO A 1 93 ? -5.296 1.269 16.181 1.00 90.44 93 PRO A O 1
ATOM 768 N N . ASP A 1 94 ? -5.135 -0.900 16.751 1.00 92.12 94 ASP A N 1
ATOM 769 C CA . ASP A 1 94 ? -4.630 -0.703 18.113 1.00 92.12 94 ASP A CA 1
ATOM 770 C C . ASP A 1 94 ? -3.199 -0.145 18.120 1.00 92.12 94 ASP A C 1
ATOM 772 O O . ASP A 1 94 ? -2.793 0.560 19.048 1.00 92.12 94 ASP A O 1
ATOM 776 N N . SER A 1 95 ? -2.408 -0.451 17.085 1.00 91.81 95 SER A N 1
ATOM 777 C CA . SER A 1 95 ? -1.044 0.058 16.949 1.00 91.81 95 SER A CA 1
ATOM 778 C C . SER A 1 95 ? -0.640 0.311 15.498 1.00 91.81 95 SER A C 1
ATOM 780 O O . SER A 1 95 ? -1.098 -0.344 14.563 1.00 91.81 95 SER A O 1
ATOM 782 N N . THR A 1 96 ? 0.242 1.293 15.299 1.00 89.56 96 THR A N 1
ATOM 783 C CA . THR A 1 96 ? 0.815 1.619 13.987 1.00 89.56 96 THR A CA 1
ATOM 784 C C . THR A 1 96 ? 2.332 1.476 14.028 1.00 89.56 96 THR A C 1
ATOM 786 O O . THR A 1 96 ? 3.012 2.138 14.814 1.00 89.56 96 THR A O 1
ATOM 789 N N . ILE A 1 97 ? 2.866 0.627 13.155 1.00 89.25 97 ILE A N 1
ATOM 790 C CA . ILE A 1 97 ? 4.281 0.281 13.065 1.00 89.25 97 ILE A CA 1
ATOM 791 C C . ILE A 1 97 ? 4.877 0.911 11.804 1.00 89.25 97 ILE A C 1
ATOM 793 O O . ILE A 1 97 ? 4.443 0.661 10.681 1.00 89.25 97 ILE A O 1
ATOM 797 N N . TYR A 1 98 ? 5.937 1.695 11.981 1.00 81.75 98 TYR A N 1
ATOM 798 C CA . TYR A 1 98 ? 6.705 2.279 10.883 1.00 81.75 98 TYR A CA 1
ATOM 799 C C . TYR A 1 98 ? 7.955 1.433 10.659 1.00 81.75 98 TYR A C 1
ATOM 801 O O . TYR A 1 98 ? 8.882 1.451 11.472 1.00 81.75 98 TYR A O 1
ATOM 809 N N . ARG A 1 99 ? 7.970 0.640 9.583 1.00 68.38 99 ARG A N 1
ATOM 810 C CA . ARG A 1 99 ? 9.045 -0.335 9.324 1.00 68.38 99 ARG A CA 1
ATOM 811 C C . ARG A 1 99 ? 10.097 0.141 8.326 1.00 68.38 99 ARG A C 1
ATOM 813 O O . ARG A 1 99 ? 11.046 -0.607 8.094 1.00 68.38 99 ARG A O 1
ATOM 820 N N . ILE A 1 100 ? 9.985 1.354 7.781 1.00 58.03 100 ILE A N 1
ATOM 821 C CA . ILE A 1 100 ? 10.991 1.889 6.862 1.00 58.03 100 ILE A CA 1
ATOM 822 C C . ILE A 1 100 ? 11.642 3.156 7.433 1.00 58.03 100 ILE A C 1
ATOM 824 O O . ILE A 1 100 ? 11.023 4.196 7.595 1.00 58.03 100 ILE A O 1
ATOM 828 N N . ARG A 1 101 ? 12.927 3.013 7.774 1.00 50.06 101 ARG A N 1
ATOM 829 C C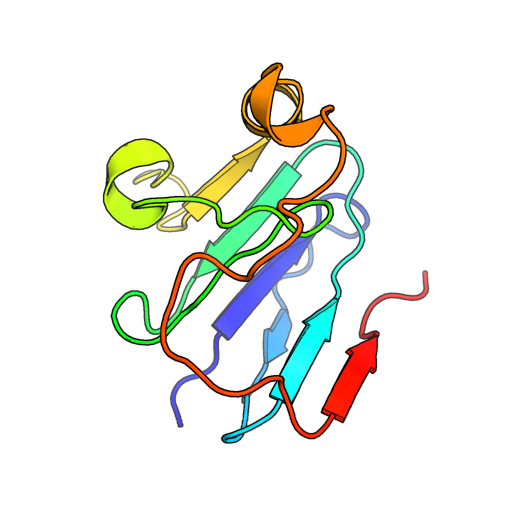A . ARG A 1 101 ? 13.939 4.073 7.796 1.00 50.06 101 ARG A CA 1
ATOM 830 C C . ARG A 1 101 ? 15.119 3.528 6.994 1.00 50.06 101 ARG A C 1
ATOM 832 O O . ARG A 1 101 ? 15.694 2.520 7.413 1.00 50.06 101 ARG A O 1
ATOM 839 N N . TYR A 1 102 ? 15.453 4.160 5.876 1.00 45.81 102 TYR A N 1
ATOM 840 C CA . TYR A 1 102 ? 16.767 4.042 5.240 1.00 45.81 102 TYR A CA 1
ATOM 841 C C . TYR A 1 102 ? 17.328 5.451 5.114 1.00 45.81 102 TYR A C 1
ATOM 843 O O . TYR A 1 102 ? 16.578 6.313 4.607 1.00 45.81 102 TYR A O 1
#